Protein AF-A0A7X6UFQ5-F1 (afdb_monomer)

Nearest PDB structures (foldseek):
  2zsu-assembly3_E  TM=8.964E-01  e=1.703E-01  Pyrococcus horikoshii
  3o4f-assembly2_D  TM=7.236E-01  e=5.265E-01  Escherichia coli K-12
  3o4f-assembly3_E  TM=7.215E-01  e=6.505E-01  Escherichia coli K-12

Radius of gyration: 11.79 Å; Cα contacts (8 Å, |Δi|>4): 55; chains: 1; bounding box: 24×27×22 Å

pLDDT: mean 95.76, std 5.22, range [68.06, 98.5]

Solvent-accessible surface area (backbone atoms only — not comparable to full-atom values): 2525 Å² total; per-residue (Å²): 134,91,44,72,50,75,50,72,84,48,99,92,42,66,50,72,49,81,37,80,46,79,78,46,77,50,75,56,100,85,48,79,47,75,41,78,75

Structure (mmCIF, N/CA/C/O backbone):
data_AF-A0A7X6UFQ5-F1
#
_entry.id   AF-A0A7X6UFQ5-F1
#
loop_
_atom_site.group_PDB
_atom_site.id
_atom_site.type_symbol
_atom_site.label_atom_id
_atom_site.label_alt_id
_atom_site.label_comp_id
_atom_site.label_asym_id
_atom_site.label_entity_id
_atom_site.label_seq_id
_atom_site.pdbx_PDB_ins_code
_atom_site.Cartn_x
_atom_site.Cartn_y
_atom_site.Cartn_z
_atom_site.occupancy
_atom_site.B_iso_or_equiv
_atom_site.auth_seq_id
_atom_site.auth_c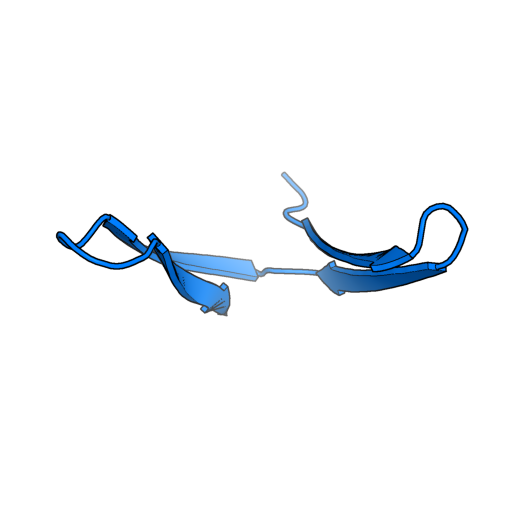omp_id
_atom_site.auth_asym_id
_atom_site.auth_atom_id
_atom_site.pdbx_P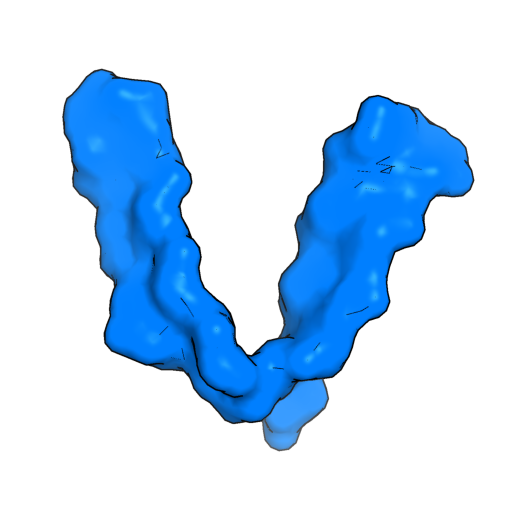DB_model_num
ATOM 1 N N . MET A 1 1 ? -12.902 -8.586 9.312 1.00 68.06 1 MET A N 1
ATOM 2 C CA . MET A 1 1 ? -12.026 -8.668 8.125 1.00 68.06 1 MET A CA 1
ATOM 3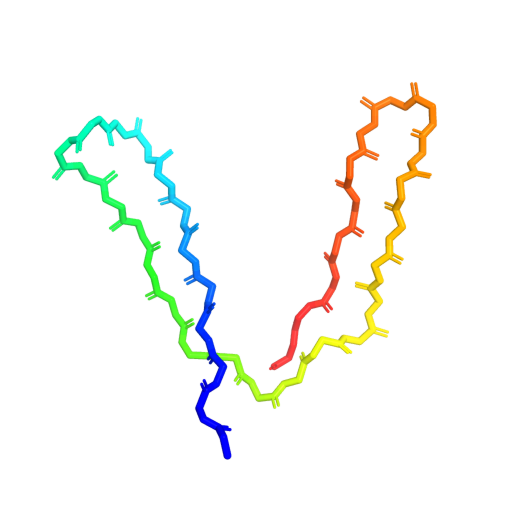 C C . MET A 1 1 ? -10.627 -8.312 8.580 1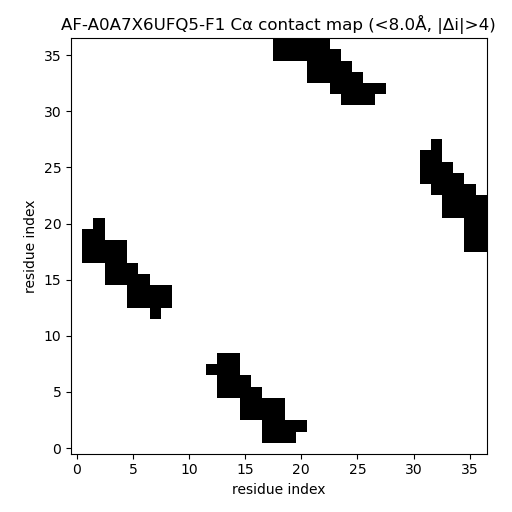.00 68.06 1 MET A C 1
ATOM 5 O O . MET A 1 1 ? -10.480 -7.275 9.212 1.00 68.06 1 MET A O 1
ATOM 9 N N . GLU A 1 2 ? -9.642 -9.170 8.338 1.00 83.44 2 GLU A N 1
ATOM 10 C CA . GLU A 1 2 ? -8.243 -8.831 8.610 1.00 83.44 2 GLU A CA 1
ATOM 11 C C . GLU A 1 2 ? -7.668 -8.086 7.406 1.00 83.44 2 GLU A C 1
ATOM 13 O O . GLU A 1 2 ? -7.765 -8.574 6.281 1.00 83.44 2 GLU A O 1
ATOM 18 N N . LEU A 1 3 ? -7.114 -6.894 7.636 1.00 93.12 3 LEU A N 1
ATOM 19 C CA . LEU A 1 3 ? -6.471 -6.089 6.603 1.00 93.12 3 LEU A CA 1
ATOM 20 C C . LEU A 1 3 ? -4.953 -6.220 6.749 1.00 93.12 3 LEU A C 1
ATOM 22 O O . LEU A 1 3 ? -4.417 -6.137 7.855 1.00 93.12 3 LEU A O 1
ATOM 26 N N . TRP A 1 4 ? -4.263 -6.422 5.633 1.00 96.50 4 TRP A N 1
ATOM 27 C CA . TRP A 1 4 ? -2.814 -6.578 5.585 1.00 96.50 4 TRP A CA 1
ATOM 28 C C . TRP A 1 4 ? -2.237 -5.675 4.505 1.00 96.50 4 TRP A C 1
ATOM 30 O O . TRP A 1 4 ? -2.796 -5.575 3.413 1.00 96.50 4 TRP A O 1
ATOM 40 N N . PHE A 1 5 ? -1.113 -5.039 4.815 1.00 96.50 5 PHE A N 1
ATOM 41 C CA . PHE A 1 5 ? -0.283 -4.356 3.834 1.00 96.50 5 PHE A CA 1
ATOM 42 C C . PHE A 1 5 ? 0.958 -5.201 3.559 1.00 96.50 5 PHE A C 1
ATOM 44 O O . PHE A 1 5 ? 1.552 -5.748 4.492 1.00 96.50 5 PHE A O 1
ATOM 51 N N . SER A 1 6 ? 1.341 -5.301 2.287 1.00 96.56 6 SER A N 1
ATOM 52 C CA . SER A 1 6 ? 2.535 -6.015 1.840 1.00 96.56 6 SER A CA 1
ATOM 53 C C . SER A 1 6 ? 3.328 -5.152 0.865 1.00 96.56 6 SER A C 1
ATOM 55 O O . SER A 1 6 ? 2.794 -4.742 -0.162 1.00 96.56 6 SER A O 1
ATOM 57 N N . GLU A 1 7 ? 4.606 -4.942 1.160 1.00 96.62 7 GLU A N 1
ATOM 58 C CA . GLU A 1 7 ? 5.555 -4.246 0.294 1.00 96.62 7 GLU A CA 1
ATOM 59 C C . GLU A 1 7 ? 6.611 -5.225 -0.213 1.00 96.62 7 GLU A C 1
ATOM 61 O O . GLU A 1 7 ? 7.348 -5.836 0.566 1.00 96.62 7 GLU A O 1
ATOM 66 N N . TYR A 1 8 ? 6.678 -5.371 -1.531 1.00 96.75 8 TYR A N 1
ATOM 67 C CA . TYR A 1 8 ? 7.594 -6.279 -2.207 1.00 96.75 8 TYR A CA 1
ATOM 68 C C . TYR A 1 8 ? 8.895 -5.539 -2.512 1.00 96.75 8 TYR A C 1
ATOM 70 O O . TYR A 1 8 ? 8.886 -4.564 -3.259 1.00 96.75 8 TYR A O 1
ATOM 78 N N . HIS A 1 9 ? 9.997 -5.992 -1.916 1.00 95.94 9 HIS A N 1
ATOM 79 C CA . HIS A 1 9 ? 11.326 -5.419 -2.157 1.00 95.94 9 HIS A CA 1
ATOM 80 C C . HIS A 1 9 ? 12.076 -6.190 -3.257 1.00 95.94 9 HIS A C 1
ATOM 82 O O . HIS A 1 9 ? 12.976 -5.646 -3.893 1.00 95.94 9 HIS A O 1
ATOM 88 N N . SER A 1 10 ? 11.695 -7.449 -3.491 1.00 96.31 10 SER A N 1
ATOM 89 C CA . SER A 1 10 ? 12.101 -8.277 -4.629 1.00 96.31 10 SER A CA 1
ATOM 90 C C . SER A 1 10 ? 11.039 -9.348 -4.903 1.00 96.31 10 SER A C 1
ATOM 92 O O . SER A 1 10 ? 10.054 -9.451 -4.167 1.00 96.31 10 SER A O 1
ATOM 94 N N . ASP A 1 11 ? 11.248 -10.161 -5.939 1.00 95.44 11 ASP A N 1
ATOM 95 C CA . ASP A 1 11 ? 10.327 -11.245 -6.309 1.00 95.44 11 ASP A CA 1
ATOM 96 C C . ASP A 1 11 ? 10.141 -12.274 -5.177 1.00 95.44 11 ASP A C 1
ATOM 98 O O . ASP A 1 11 ? 9.035 -12.774 -4.967 1.00 95.44 11 ASP A O 1
ATOM 102 N N . ASP A 1 12 ? 11.194 -12.517 -4.387 1.00 97.06 12 ASP A N 1
ATOM 103 C CA . ASP A 1 12 ? 11.211 -13.528 -3.321 1.00 97.06 12 ASP A CA 1
ATOM 104 C C . ASP A 1 12 ? 11.142 -12.937 -1.899 1.00 97.06 12 ASP A C 1
ATOM 106 O O . ASP A 1 12 ? 11.138 -13.681 -0.915 1.00 97.06 12 ASP A O 1
ATOM 110 N N . MET A 1 13 ? 11.097 -11.605 -1.750 1.00 97.44 13 MET A N 1
ATOM 111 C CA . MET A 1 13 ? 11.083 -10.942 -0.441 1.00 97.44 13 MET A CA 1
ATOM 112 C C . MET A 1 13 ? 10.036 -9.831 -0.359 1.00 97.44 13 MET A C 1
ATOM 114 O O . MET A 1 13 ? 10.012 -8.881 -1.146 1.00 97.44 13 MET A O 1
ATOM 118 N N . LYS A 1 14 ? 9.204 -9.916 0.685 1.00 97.69 14 LYS A N 1
ATOM 119 C CA . LYS A 1 14 ? 8.263 -8.862 1.057 1.00 97.69 14 LYS A CA 1
ATOM 120 C C . LYS A 1 14 ? 8.262 -8.589 2.553 1.00 97.69 14 LYS A C 1
ATOM 122 O O . LYS A 1 14 ? 8.420 -9.496 3.370 1.00 97.69 14 LYS A O 1
ATOM 127 N N . PHE A 1 15 ? 7.984 -7.341 2.896 1.00 97.25 15 PHE A N 1
ATOM 128 C CA . PHE A 1 15 ? 7.609 -6.925 4.238 1.00 97.25 15 PHE A CA 1
ATOM 129 C C . PHE A 1 15 ? 6.083 -6.913 4.344 1.00 97.25 15 PHE A C 1
ATOM 131 O O . PHE A 1 15 ? 5.395 -6.538 3.396 1.00 97.25 15 PHE A O 1
ATOM 138 N N . SER A 1 16 ? 5.510 -7.378 5.453 1.00 97.50 16 SER A N 1
ATOM 139 C CA . SER A 1 16 ? 4.054 -7.3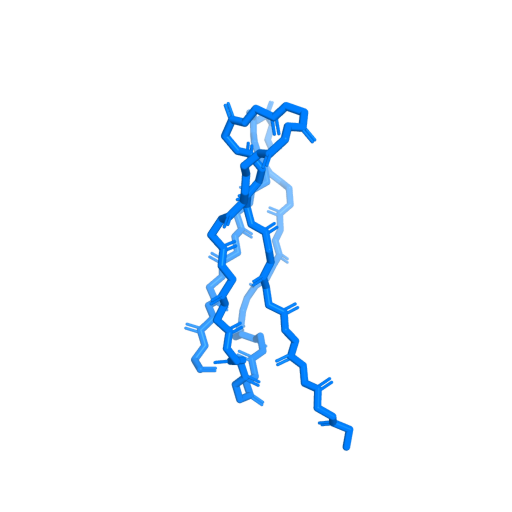74 5.639 1.00 97.50 16 SER A CA 1
ATOM 140 C C . SER A 1 16 ? 3.674 -7.080 7.077 1.00 97.50 16 SER A C 1
ATOM 142 O O . SER A 1 16 ? 4.292 -7.599 8.003 1.00 97.50 16 SER A O 1
ATOM 144 N N . PHE A 1 17 ? 2.627 -6.279 7.262 1.00 96.56 17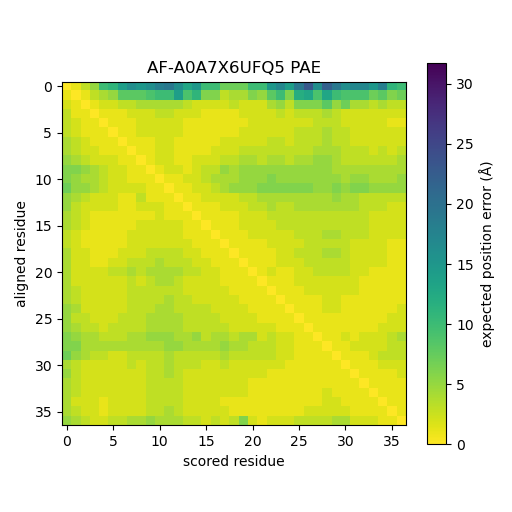 PHE A N 1
ATOM 145 C CA . PHE A 1 17 ? 2.093 -5.969 8.582 1.00 96.56 17 PHE A CA 1
ATOM 146 C C . PHE A 1 17 ? 0.571 -5.895 8.566 1.00 96.56 17 PHE A C 1
ATOM 148 O O . PHE A 1 17 ? -0.061 -5.554 7.560 1.00 96.56 17 PHE A O 1
ATOM 155 N N . ARG A 1 18 ? -0.016 -6.250 9.710 1.00 96.81 18 ARG A N 1
ATOM 156 C CA . ARG A 1 18 ? -1.458 -6.179 9.913 1.00 96.81 18 ARG A CA 1
ATOM 157 C C . ARG A 1 18 ? -1.859 -4.724 10.095 1.00 96.81 18 ARG A C 1
ATOM 159 O O . ARG A 1 18 ? -1.278 -4.021 10.917 1.00 96.81 18 ARG A O 1
ATOM 166 N N . VAL A 1 19 ? -2.889 -4.317 9.373 1.00 96.25 19 VAL A N 1
ATOM 167 C CA . VAL A 1 19 ? -3.465 -2.977 9.411 1.00 96.25 19 VAL A CA 1
ATOM 168 C C . VAL A 1 19 ? -4.812 -3.063 10.116 1.00 96.25 19 VAL A C 1
ATOM 170 O O . VAL A 1 19 ? -5.612 -3.965 9.865 1.00 96.25 19 VAL A O 1
ATOM 173 N N . ARG A 1 20 ? -5.080 -2.134 11.024 1.00 96.12 20 ARG A N 1
ATOM 174 C CA . ARG A 1 20 ? -6.380 -1.992 11.682 1.00 96.12 20 ARG A CA 1
ATOM 175 C C . ARG A 1 20 ? -7.351 -1.234 10.789 1.00 96.12 20 ARG A C 1
ATOM 177 O O . ARG A 1 20 ? -8.503 -1.644 10.669 1.00 96.12 20 ARG A O 1
ATOM 184 N N . LYS A 1 21 ? -6.898 -0.149 10.152 1.00 95.25 21 LYS A N 1
ATOM 185 C CA . LYS A 1 21 ? -7.693 0.637 9.194 1.00 95.25 21 LYS A CA 1
ATOM 186 C C . LYS A 1 21 ? -6.824 1.458 8.237 1.00 95.25 21 LYS A C 1
ATOM 188 O O . LYS A 1 21 ? -5.729 1.890 8.573 1.00 95.25 21 LYS A O 1
ATOM 193 N N . GLN A 1 22 ? -7.367 1.751 7.057 1.00 95.62 22 GLN A N 1
ATOM 194 C CA . GLN A 1 22 ? -6.815 2.760 6.153 1.00 95.62 22 GLN A CA 1
ATOM 195 C C . GLN A 1 22 ? -7.444 4.119 6.476 1.00 95.62 22 GLN A C 1
ATOM 197 O O . GLN A 1 22 ? -8.656 4.288 6.360 1.00 95.62 22 GLN A O 1
ATOM 202 N N . LEU A 1 23 ? -6.624 5.087 6.878 1.00 97.56 23 LEU A N 1
ATOM 203 C CA . LEU A 1 23 ? -7.064 6.432 7.254 1.00 97.56 23 LEU A CA 1
ATOM 204 C C . LEU A 1 23 ? -7.225 7.356 6.045 1.00 97.56 23 LEU A C 1
ATOM 206 O O . LEU A 1 23 ? -8.109 8.209 6.026 1.00 97.56 23 LEU A O 1
ATOM 210 N N . PHE A 1 24 ? -6.365 7.197 5.041 1.00 97.94 24 PHE A N 1
ATOM 211 C CA . PHE A 1 24 ? -6.346 8.041 3.852 1.00 97.94 24 PHE A CA 1
ATOM 212 C C . PHE A 1 24 ? -5.797 7.270 2.654 1.00 97.94 24 PHE A C 1
ATOM 214 O O . PHE A 1 24 ? -4.884 6.458 2.802 1.00 97.94 24 PHE A O 1
ATOM 221 N N . SER A 1 25 ? -6.327 7.549 1.461 1.00 97.50 25 SER A N 1
ATOM 222 C CA . SER A 1 25 ? -5.743 7.088 0.203 1.00 97.50 25 SER A CA 1
ATOM 223 C C . SER A 1 25 ? -6.088 8.035 -0.937 1.00 97.50 25 SER A C 1
ATOM 225 O O . SER A 1 25 ? -7.256 8.367 -1.143 1.00 97.50 25 SER A O 1
ATOM 227 N N . LYS A 1 26 ? -5.070 8.478 -1.680 1.00 98.50 26 LYS A N 1
ATOM 228 C CA . LYS A 1 26 ? -5.241 9.338 -2.854 1.00 98.50 26 LYS A CA 1
ATOM 229 C C . LYS A 1 26 ? -4.067 9.194 -3.817 1.00 98.50 26 LYS A C 1
ATOM 231 O O . LYS A 1 26 ? -2.923 9.083 -3.388 1.00 98.50 26 LYS A O 1
ATOM 236 N N . HIS A 1 27 ? -4.344 9.271 -5.116 1.00 98.31 27 HIS A N 1
ATOM 237 C CA . HIS A 1 27 ? -3.315 9.505 -6.128 1.00 98.31 27 HIS A CA 1
ATOM 238 C C . HIS A 1 27 ? -3.123 11.005 -6.358 1.00 98.31 27 HIS A C 1
ATOM 240 O O . HIS A 1 27 ? -4.077 11.751 -6.589 1.00 98.31 27 HIS A O 1
ATOM 246 N N . SER A 1 28 ? -1.875 11.444 -6.265 1.00 96.69 28 SER A N 1
ATOM 247 C CA . SER A 1 28 ? -1.436 12.752 -6.746 1.00 96.69 28 SER A CA 1
ATOM 248 C C . SER A 1 28 ? -1.019 12.654 -8.217 1.00 96.69 28 SER A C 1
ATOM 250 O O . SER A 1 28 ? -1.007 11.567 -8.790 1.00 96.69 28 SER A O 1
ATOM 252 N N . GLY A 1 29 ? -0.611 13.775 -8.814 1.00 98.31 29 GLY A N 1
ATOM 253 C CA . GLY A 1 29 ? 0.020 13.763 -10.138 1.00 98.31 29 GLY A CA 1
ATOM 254 C C . GLY A 1 29 ? 1.385 13.061 -10.186 1.00 98.31 29 GLY A C 1
ATOM 255 O O . GLY A 1 29 ? 1.926 12.897 -11.270 1.00 98.31 29 GLY A O 1
ATOM 256 N N . PHE A 1 30 ? 1.942 12.656 -9.039 1.00 98.12 30 PHE A N 1
ATOM 257 C CA . PHE A 1 30 ? 3.275 12.049 -8.949 1.00 98.12 30 PHE A CA 1
ATOM 258 C C . PHE A 1 30 ? 3.240 10.603 -8.454 1.00 98.12 30 PHE A C 1
ATOM 260 O O . PHE A 1 30 ? 3.972 9.757 -8.951 1.00 98.12 30 PHE A O 1
ATOM 267 N N . GLN A 1 31 ? 2.413 10.325 -7.447 1.00 98.12 31 GLN A N 1
ATOM 268 C CA . GLN A 1 31 ? 2.441 9.060 -6.716 1.00 98.12 31 GLN A CA 1
ATOM 269 C C . GLN A 1 31 ? 1.139 8.778 -5.970 1.00 98.12 31 GLN A C 1
ATOM 271 O O . GLN A 1 31 ? 0.312 9.674 -5.746 1.00 98.12 31 GLN A O 1
ATOM 276 N N . HIS A 1 32 ? 1.001 7.527 -5.539 1.00 97.94 32 HIS A N 1
ATOM 277 C CA . HIS A 1 32 ? -0.020 7.096 -4.594 1.00 97.94 32 HIS A CA 1
ATOM 278 C C . HIS A 1 32 ? 0.416 7.411 -3.165 1.00 97.94 32 HIS A C 1
ATOM 280 O O . HIS A 1 32 ? 1.562 7.176 -2.799 1.00 97.94 32 HIS A O 1
ATOM 286 N N . ILE A 1 33 ? -0.494 7.951 -2.359 1.00 98.12 33 ILE A N 1
ATOM 287 C CA . ILE A 1 33 ? -0.255 8.253 -0.948 1.00 98.12 33 ILE A CA 1
ATOM 288 C C . ILE A 1 33 ? -1.310 7.517 -0.128 1.00 98.12 33 ILE A C 1
ATOM 290 O O . ILE A 1 33 ? -2.510 7.672 -0.379 1.00 98.12 33 ILE A O 1
ATOM 294 N N . GLN A 1 34 ? -0.863 6.749 0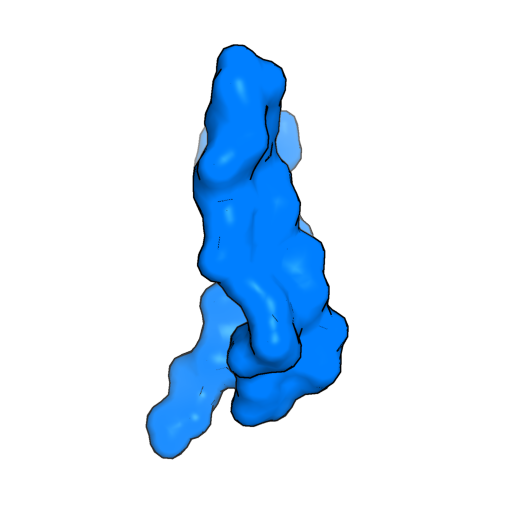.866 1.00 97.88 34 GLN A N 1
ATOM 295 C CA . GLN A 1 34 ? -1.714 6.043 1.823 1.00 97.88 34 GLN A CA 1
ATOM 296 C C . GLN A 1 34 ? -1.253 6.288 3.261 1.00 97.88 34 GLN A C 1
ATOM 298 O O . GLN A 1 34 ? -0.060 6.396 3.528 1.00 97.88 34 GLN A O 1
ATOM 303 N N . VAL A 1 35 ? -2.214 6.365 4.186 1.00 97.69 35 VAL A N 1
ATOM 304 C CA . VAL A 1 35 ? -1.968 6.435 5.635 1.00 97.69 35 VAL A CA 1
ATOM 305 C C . VAL A 1 35 ? -2.714 5.280 6.296 1.00 97.69 35 VAL A C 1
ATOM 307 O O . VAL A 1 35 ? -3.924 5.138 6.098 1.00 97.69 35 VAL A O 1
ATOM 310 N N . LEU A 1 36 ? -1.991 4.459 7.057 1.00 96.81 36 LEU A N 1
ATOM 311 C CA . LEU A 1 36 ? -2.465 3.210 7.660 1.00 96.81 36 LEU A CA 1
ATOM 312 C C . LEU A 1 36 ? -2.288 3.265 9.188 1.00 96.81 36 LEU A C 1
ATOM 314 O O . LEU A 1 36 ? -1.294 3.811 9.662 1.00 96.81 36 LEU A O 1
ATOM 318 N N . ASP A 1 37 ? -3.247 2.708 9.930 1.00 94.88 37 ASP A N 1
ATOM 319 C CA . ASP A 1 37 ? -3.246 2.5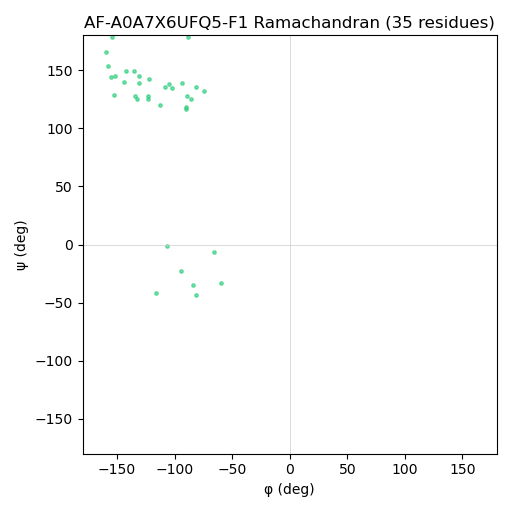35 11.399 1.00 94.88 37 ASP A CA 1
ATOM 320 C C . ASP A 1 37 ? -3.438 1.064 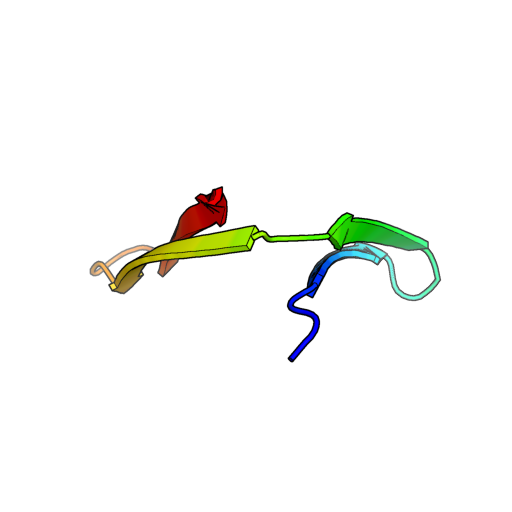11.779 1.00 94.88 37 ASP A C 1
ATOM 322 O O . ASP A 1 37 ? -4.141 0.366 11.015 1.00 94.88 37 ASP A O 1
#

Sequence (37 aa):
MELWFSEYHSDDMKFSFRVRKQLFSKHSGFQHIQVLD

Foldseek 3Di:
DWDKDWDDPDPPDIDMDTFPDWPDWDDDPPGIDTDTD

Mean predicted aligned error: 2.75 Å

Secondary structure (DSSP, 8-state):
--EEEEEEEETTEEEEEEES-EEEEEE-SS-EEEEE-